Protein AF-A0AB36CJJ7-F1 (afdb_monomer_lite)

Organism: NCBI:tx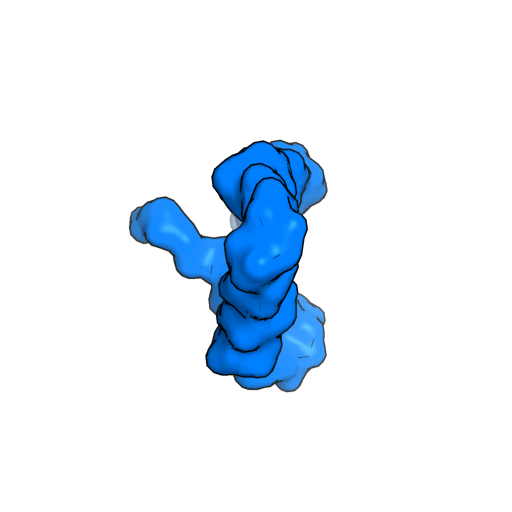id1705

Foldseek 3Di:
DPPCLLVVVCVVVVHDSVVSVCVLCVCVVVVPPSVVVSVVSVVPDPPDDPPD

Secondary structure (DSSP, 8-state):
-TT-HHHHHHHHHT--HHHHHHHHHHHHHTT--HHHHHHHHHHHSPP-----

Structure (mmCIF, N/CA/C/O backbone):
data_AF-A0AB36CJJ7-F1
#
_entry.id   AF-A0AB36CJJ7-F1
#
loop_
_atom_site.group_PDB
_atom_site.id
_atom_site.type_symbol
_atom_site.label_atom_id
_atom_site.label_alt_id
_atom_site.label_comp_id
_atom_site.label_asym_id
_atom_site.label_entity_id
_atom_site.label_seq_id
_atom_site.pdbx_PDB_ins_code
_atom_site.Cartn_x
_atom_site.Cartn_y
_atom_site.Cartn_z
_atom_site.occupancy
_atom_site.B_iso_or_equiv
_atom_site.auth_seq_id
_atom_site.auth_comp_id
_atom_site.auth_asym_id
_atom_site.auth_atom_id
_atom_site.pdbx_PDB_model_num
ATOM 1 N N . MET A 1 1 ? 6.461 0.063 11.878 1.00 46.03 1 MET A N 1
ATOM 2 C CA . MET A 1 1 ? 6.099 -0.831 10.757 1.00 46.03 1 MET A CA 1
ATOM 3 C C . MET A 1 1 ? 5.618 0.043 9.609 1.00 46.03 1 MET A C 1
ATOM 5 O O . MET A 1 1 ? 4.596 0.694 9.768 1.00 46.03 1 MET A O 1
ATOM 9 N N . LEU A 1 2 ? 6.347 0.114 8.492 1.00 44.72 2 LEU A N 1
ATOM 10 C CA . LEU A 1 2 ? 5.755 0.598 7.238 1.00 44.72 2 LEU A CA 1
ATOM 11 C C . LEU A 1 2 ? 4.744 -0.478 6.807 1.00 44.72 2 LEU A C 1
ATOM 13 O O . LEU A 1 2 ? 5.133 -1.640 6.724 1.00 44.72 2 LEU A O 1
ATOM 17 N N . GLY A 1 3 ? 3.466 -0.144 6.607 1.00 58.22 3 GLY A N 1
ATOM 18 C CA . GLY A 1 3 ? 2.475 -1.132 6.142 1.00 58.22 3 GLY A CA 1
ATOM 19 C C . GLY A 1 3 ? 1.283 -1.424 7.059 1.00 58.22 3 GLY A C 1
ATOM 20 O O . GLY A 1 3 ? 0.645 -2.458 6.901 1.00 58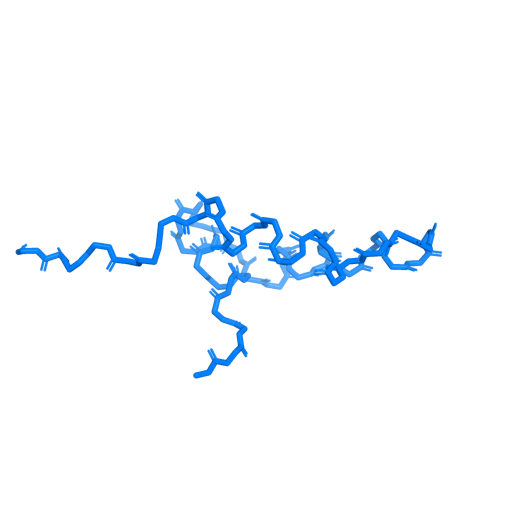.22 3 GLY A O 1
ATOM 21 N N . GLY A 1 4 ? 0.922 -0.516 7.967 1.00 68.88 4 GLY A N 1
ATOM 22 C CA . GLY A 1 4 ? -0.359 -0.582 8.684 1.00 68.88 4 GLY A CA 1
ATOM 23 C C . GLY A 1 4 ? -1.569 -0.109 7.867 1.00 68.88 4 GLY A C 1
ATOM 24 O O . GLY A 1 4 ? -2.675 -0.140 8.381 1.00 68.88 4 GLY A O 1
ATOM 25 N N . VAL A 1 5 ? -1.392 0.338 6.615 1.00 76.38 5 VAL A N 1
ATOM 26 C CA . VAL A 1 5 ? -2.463 0.970 5.817 1.00 76.38 5 VAL A CA 1
ATOM 27 C C . VAL A 1 5 ? -3.572 -0.021 5.460 1.00 76.38 5 VAL A C 1
ATOM 29 O O . VAL A 1 5 ? -4.742 0.259 5.689 1.00 76.38 5 VAL A O 1
ATOM 32 N N . CYS A 1 6 ? -3.223 -1.206 4.947 1.00 79.81 6 CYS A N 1
ATOM 33 C CA . CYS A 1 6 ? -4.231 -2.211 4.590 1.00 79.81 6 CYS A CA 1
ATOM 34 C C . CYS A 1 6 ? -4.987 -2.712 5.827 1.00 79.81 6 CYS A C 1
ATOM 36 O O . CYS A 1 6 ? -6.206 -2.831 5.780 1.00 79.81 6 CYS A O 1
ATOM 38 N N . SER A 1 7 ? -4.275 -2.951 6.932 1.00 79.19 7 SER A N 1
ATOM 39 C CA . SER A 1 7 ? -4.887 -3.350 8.202 1.00 79.19 7 SER A CA 1
ATOM 40 C C . SER A 1 7 ? -5.721 -2.224 8.817 1.00 79.19 7 SER A C 1
ATOM 42 O O . SER A 1 7 ? -6.820 -2.475 9.276 1.00 79.19 7 SER A O 1
ATOM 44 N N . GLY A 1 8 ? -5.270 -0.970 8.748 1.00 79.19 8 GLY A N 1
ATOM 45 C CA . GLY A 1 8 ? -6.012 0.181 9.265 1.00 79.19 8 GLY A CA 1
ATOM 46 C C . GLY A 1 8 ? -7.303 0.453 8.491 1.00 79.19 8 GLY A C 1
ATOM 47 O O . GLY A 1 8 ? -8.335 0.729 9.094 1.00 79.19 8 GLY A O 1
ATOM 48 N N . ILE A 1 9 ? -7.280 0.317 7.160 1.00 79.00 9 ILE A N 1
ATOM 49 C CA . ILE A 1 9 ? -8.495 0.407 6.335 1.00 79.00 9 ILE A CA 1
ATOM 50 C C . ILE A 1 9 ? -9.437 -0.765 6.642 1.00 79.00 9 ILE A C 1
ATOM 52 O O . ILE A 1 9 ? -10.648 -0.570 6.743 1.00 79.00 9 ILE A O 1
ATOM 56 N N . ALA A 1 10 ? -8.890 -1.972 6.798 1.00 83.06 10 ALA A N 1
ATOM 57 C CA . ALA A 1 10 ? -9.652 -3.163 7.154 1.00 83.06 10 ALA A CA 1
ATOM 58 C C . ALA A 1 10 ? -10.351 -3.010 8.516 1.00 83.06 10 ALA A C 1
ATOM 60 O O . ALA A 1 10 ? -11.555 -3.248 8.598 1.00 83.06 10 ALA A O 1
ATOM 61 N N . ASP A 1 11 ? -9.644 -2.505 9.529 1.00 82.81 11 ASP A N 1
ATOM 62 C CA . ASP A 1 11 ? -10.177 -2.246 10.870 1.00 82.81 11 ASP A CA 1
ATOM 63 C C . ASP A 1 11 ? -11.291 -1.185 10.848 1.00 82.81 11 ASP A C 1
ATOM 65 O O . ASP A 1 11 ? -12.346 -1.383 11.449 1.00 82.81 11 ASP A O 1
ATOM 69 N N . LEU A 1 12 ? -11.110 -0.086 10.101 1.00 81.06 12 LEU A N 1
ATOM 70 C CA . LEU A 1 12 ? -12.130 0.966 9.954 1.00 81.06 12 LEU A CA 1
ATOM 71 C C . LEU A 1 12 ? -13.399 0.474 9.248 1.00 81.06 12 LEU A C 1
ATOM 73 O O . LEU A 1 12 ? -14.498 0.955 9.522 1.00 81.06 12 LEU A O 1
ATOM 77 N N . ARG A 1 13 ? -13.249 -0.458 8.304 1.00 79.25 13 ARG A N 1
ATOM 78 C CA . ARG A 1 13 ? -14.356 -1.007 7.512 1.00 79.25 13 ARG A CA 1
ATOM 79 C C . ARG A 1 13 ? -14.948 -2.281 8.130 1.00 79.25 13 ARG A C 1
ATOM 81 O O . ARG A 1 13 ? -15.949 -2.774 7.615 1.00 79.25 13 ARG A O 1
ATOM 88 N N . GLY A 1 14 ? -14.332 -2.839 9.175 1.00 81.50 14 GLY A N 1
ATOM 89 C CA . GLY A 1 14 ? -14.666 -4.165 9.707 1.00 81.50 14 GLY A CA 1
ATOM 90 C C . GLY A 1 14 ? -14.532 -5.278 8.659 1.00 81.50 14 GLY A C 1
ATOM 91 O O . GLY A 1 14 ? -15.323 -6.217 8.643 1.00 81.50 14 GLY A O 1
ATOM 92 N N . SER A 1 15 ? -13.600 -5.129 7.717 1.00 82.12 15 SER A N 1
ATOM 93 C CA . SER A 1 15 ? -13.386 -6.051 6.593 1.00 82.12 15 SER A CA 1
ATOM 94 C C . SER A 1 15 ? -12.106 -6.863 6.777 1.00 82.12 15 SER A C 1
ATOM 96 O O . SER A 1 15 ? -11.238 -6.487 7.553 1.00 82.12 15 SER A O 1
ATOM 98 N N . ASP A 1 16 ? -11.959 -7.968 6.043 1.00 86.31 16 ASP A N 1
ATOM 99 C CA . ASP A 1 16 ? -10.742 -8.784 6.096 1.00 86.31 16 ASP A CA 1
ATOM 100 C C . ASP A 1 16 ? -9.549 -8.042 5.438 1.00 86.31 16 ASP A C 1
ATOM 102 O O . ASP A 1 16 ? -9.646 -7.622 4.274 1.00 86.31 16 ASP A O 1
ATOM 106 N N . PRO A 1 17 ? -8.400 -7.903 6.129 1.00 83.44 17 PRO A N 1
ATOM 107 C CA . PRO A 1 17 ? -7.192 -7.290 5.578 1.00 83.44 17 PRO A CA 1
ATOM 108 C C . PRO A 1 17 ? -6.692 -7.929 4.276 1.00 83.44 17 PRO A C 1
ATOM 110 O O . PRO A 1 17 ? -6.114 -7.233 3.437 1.00 83.44 17 PRO A O 1
ATOM 113 N N . ASN A 1 18 ? -6.907 -9.229 4.063 1.00 85.31 18 ASN A N 1
ATOM 114 C CA . ASN A 1 18 ? -6.502 -9.916 2.836 1.00 85.31 18 ASN A CA 1
ATOM 115 C C . ASN A 1 18 ? -7.322 -9.471 1.623 1.00 85.31 18 ASN A C 1
ATOM 117 O O . ASN A 1 18 ? -6.769 -9.371 0.526 1.00 85.31 18 ASN A O 1
ATOM 121 N N . VAL A 1 19 ? -8.600 -9.132 1.814 1.00 86.62 19 VAL A N 1
ATOM 122 C CA . VAL A 1 19 ? -9.440 -8.579 0.743 1.00 86.62 19 VAL A CA 1
ATOM 123 C C . VAL A 1 19 ? -8.936 -7.191 0.351 1.00 86.62 19 VAL A C 1
ATOM 125 O O . VAL A 1 19 ? -8.763 -6.916 -0.836 1.00 86.62 19 VAL A O 1
ATOM 128 N N . ILE A 1 20 ? -8.611 -6.337 1.328 1.00 86.75 20 ILE A N 1
ATOM 129 C CA . ILE A 1 20 ? -8.021 -5.013 1.065 1.00 86.75 20 ILE A CA 1
ATOM 130 C C . ILE A 1 20 ? -6.684 -5.155 0.324 1.00 86.75 20 ILE A C 1
ATOM 132 O O . ILE A 1 20 ? -6.454 -4.474 -0.675 1.00 86.75 20 ILE A O 1
ATOM 136 N N . ARG A 1 21 ? -5.815 -6.077 0.757 1.00 87.19 21 ARG A N 1
ATOM 137 C CA . ARG A 1 21 ? -4.521 -6.330 0.100 1.00 87.19 21 ARG A CA 1
ATOM 138 C C . ARG A 1 21 ? -4.685 -6.783 -1.347 1.00 87.19 21 ARG A C 1
ATOM 140 O O . ARG A 1 21 ? -3.935 -6.310 -2.195 1.00 87.19 21 ARG A O 1
ATOM 147 N N . PHE A 1 22 ? -5.657 -7.645 -1.645 1.00 87.88 22 PHE A N 1
ATOM 148 C CA . PHE A 1 22 ? -5.935 -8.066 -3.019 1.00 87.88 22 PHE A CA 1
ATOM 149 C C . PHE A 1 22 ? -6.249 -6.864 -3.921 1.00 87.88 22 PHE A C 1
ATOM 151 O O . PHE A 1 22 ? -5.628 -6.700 -4.971 1.00 87.88 22 PHE A O 1
ATOM 158 N N . TRP A 1 23 ? -7.133 -5.971 -3.471 1.00 85.75 23 TRP A N 1
ATOM 159 C CA . TRP A 1 23 ? -7.495 -4.761 -4.216 1.00 85.75 23 TRP A CA 1
ATOM 160 C C . TRP A 1 23 ? -6.364 -3.738 -4.334 1.00 85.75 23 TRP A C 1
ATOM 162 O O . TRP A 1 23 ? -6.310 -3.008 -5.317 1.00 85.75 23 TRP A O 1
ATOM 172 N N . VAL A 1 24 ? -5.449 -3.692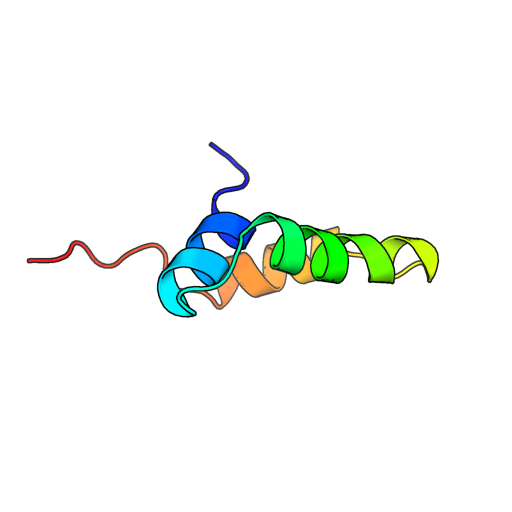 -3.367 1.00 84.06 24 VAL A N 1
ATOM 173 C CA . VAL A 1 24 ? -4.255 -2.833 -3.420 1.00 84.06 24 VAL A CA 1
ATOM 174 C C . VAL A 1 24 ? -3.197 -3.399 -4.376 1.00 84.06 24 VAL A C 1
ATOM 176 O O . VAL A 1 24 ? -2.494 -2.636 -5.031 1.00 84.06 24 VAL A O 1
ATOM 179 N N . VAL A 1 25 ? -3.071 -4.722 -4.495 1.00 86.19 25 VAL A N 1
ATOM 180 C CA . VAL A 1 25 ? -2.060 -5.360 -5.360 1.00 86.19 25 VAL A CA 1
ATOM 181 C C . VAL A 1 25 ? -2.530 -5.478 -6.813 1.00 86.19 25 VAL A C 1
ATOM 183 O O . VAL A 1 25 ? -1.720 -5.311 -7.722 1.00 86.19 25 VAL A O 1
ATOM 186 N N . LEU A 1 26 ? -3.824 -5.706 -7.060 1.00 88.75 26 LEU A N 1
ATOM 187 C CA . LEU A 1 26 ? -4.390 -5.874 -8.407 1.00 88.75 26 LEU A CA 1
ATOM 188 C C . LEU A 1 26 ? -4.002 -4.754 -9.409 1.00 88.75 26 LEU A C 1
ATOM 190 O O . LEU A 1 26 ? -3.622 -5.084 -10.532 1.00 88.75 26 LEU A O 1
ATOM 194 N N . PRO A 1 27 ? -4.003 -3.455 -9.049 1.00 88.81 27 PRO A N 1
ATOM 195 C CA . PRO A 1 27 ? -3.609 -2.376 -9.952 1.00 88.81 27 PRO A CA 1
ATOM 196 C C . PRO A 1 27 ? -2.135 -2.428 -10.378 1.00 88.81 27 PRO A C 1
ATOM 198 O O . PRO A 1 27 ? -1.803 -1.920 -11.449 1.00 88.81 27 PRO A O 1
ATOM 201 N N . MET A 1 28 ? -1.251 -3.074 -9.602 1.00 86.44 28 MET A N 1
ATOM 202 C CA . MET A 1 28 ? 0.151 -3.262 -10.010 1.00 86.44 28 MET A CA 1
ATOM 203 C C . MET A 1 28 ? 0.257 -4.070 -11.307 1.00 86.44 28 MET A C 1
ATOM 205 O O . MET A 1 28 ? 1.142 -3.805 -12.116 1.00 86.44 28 MET A O 1
ATOM 209 N N . VAL A 1 29 ? -0.670 -5.008 -11.542 1.00 89.75 29 VAL A N 1
ATOM 210 C CA . VAL A 1 29 ? -0.718 -5.820 -12.772 1.00 89.75 29 VAL A CA 1
ATOM 211 C C . VAL A 1 29 ? -0.999 -4.953 -14.004 1.00 89.75 29 VAL A C 1
ATOM 213 O O . VAL A 1 29 ? -0.548 -5.267 -15.100 1.00 89.75 29 VAL A O 1
ATOM 216 N N . PHE A 1 30 ? -1.686 -3.825 -13.820 1.00 90.50 30 PHE A N 1
ATOM 217 C CA . PHE A 1 30 ? -2.004 -2.864 -14.876 1.00 90.50 30 PHE A CA 1
ATOM 218 C C . PHE A 1 30 ? -0.973 -1.727 -14.986 1.00 90.50 30 PHE A C 1
ATOM 220 O O . PHE A 1 30 ? -1.217 -0.740 -15.674 1.00 90.50 30 PHE A O 1
ATOM 227 N N . GLY A 1 31 ? 0.175 -1.840 -14.305 1.00 87.19 31 GLY A N 1
ATOM 228 C CA . GLY A 1 31 ? 1.234 -0.828 -14.333 1.00 87.19 31 GLY A CA 1
ATOM 229 C C . GLY A 1 31 ? 0.914 0.438 -13.534 1.00 87.19 31 GLY A C 1
ATOM 230 O O . GLY A 1 31 ? 1.587 1.454 -13.701 1.00 87.19 31 GLY A O 1
ATOM 231 N N . VAL A 1 32 ? -0.099 0.405 -12.661 1.00 87.88 32 VAL A N 1
ATOM 232 C CA . VAL A 1 32 ? -0.427 1.548 -11.801 1.00 87.88 32 VAL A CA 1
ATOM 233 C C . VAL A 1 32 ? 0.711 1.764 -10.797 1.00 87.88 32 VAL A C 1
ATOM 235 O O . VAL A 1 32 ? 1.117 0.808 -10.125 1.00 87.88 32 VAL A O 1
ATOM 238 N N . PRO A 1 33 ? 1.222 3.002 -10.636 1.00 87.12 33 PRO A N 1
ATOM 239 C CA . PRO A 1 33 ? 2.302 3.301 -9.703 1.00 87.12 33 PRO A CA 1
ATOM 240 C C . PRO A 1 33 ? 1.781 3.283 -8.259 1.00 87.12 33 PRO A C 1
ATOM 242 O O . PRO A 1 33 ? 1.565 4.319 -7.631 1.00 87.12 33 PRO A O 1
ATOM 245 N N . MET A 1 34 ? 1.595 2.084 -7.707 1.00 84.31 34 MET A N 1
ATOM 246 C CA . MET A 1 34 ? 1.028 1.877 -6.371 1.00 84.31 34 MET A CA 1
ATOM 247 C C . MET A 1 34 ? 1.850 2.506 -5.245 1.00 84.31 34 MET A C 1
ATOM 249 O O . MET A 1 34 ? 1.304 2.773 -4.183 1.00 84.31 34 MET A O 1
ATOM 253 N N . VAL A 1 35 ? 3.130 2.809 -5.474 1.00 83.62 35 VAL A N 1
ATOM 254 C CA . VAL A 1 35 ? 3.942 3.605 -4.541 1.00 83.62 35 VAL A CA 1
ATOM 255 C C . VAL A 1 35 ? 3.387 5.026 -4.409 1.00 83.62 35 VAL A C 1
ATOM 257 O O . VAL A 1 35 ? 3.239 5.516 -3.295 1.00 83.62 35 VAL A O 1
ATOM 260 N N . ALA A 1 36 ? 3.016 5.672 -5.519 1.00 85.56 36 ALA A N 1
ATOM 261 C CA . ALA A 1 36 ? 2.411 7.003 -5.491 1.00 85.56 36 ALA A CA 1
ATOM 262 C C . ALA A 1 36 ? 1.028 6.970 -4.824 1.00 85.56 36 ALA A C 1
ATOM 264 O O . ALA A 1 36 ? 0.720 7.833 -4.008 1.00 85.56 36 ALA A O 1
ATOM 265 N N . VAL A 1 37 ? 0.229 5.933 -5.106 1.00 83.94 37 VAL A N 1
ATOM 266 C CA . VAL A 1 37 ? -1.067 5.711 -4.442 1.00 83.94 37 VAL A CA 1
ATOM 267 C C . VAL A 1 37 ? -0.878 5.500 -2.940 1.00 83.94 37 VAL A C 1
ATOM 269 O O . VAL A 1 37 ? -1.592 6.100 -2.148 1.00 83.94 37 VAL A O 1
ATOM 272 N N . TYR A 1 38 ? 0.106 4.696 -2.532 1.00 78.62 38 TYR A N 1
ATOM 273 C CA . TYR A 1 38 ? 0.419 4.455 -1.126 1.00 78.62 38 TYR A CA 1
ATOM 274 C C . TYR A 1 38 ? 0.823 5.745 -0.408 1.00 78.62 38 TYR A C 1
ATOM 276 O O . TYR A 1 38 ? 0.307 6.023 0.670 1.00 78.62 38 TYR A O 1
ATOM 284 N N . LEU A 1 39 ? 1.700 6.553 -1.010 1.00 82.50 39 LEU A N 1
ATOM 285 C CA . LEU A 1 39 ? 2.096 7.853 -0.460 1.00 82.50 39 LEU A CA 1
ATOM 286 C C . LEU A 1 39 ? 0.905 8.809 -0.363 1.00 82.50 39 LEU A C 1
ATOM 288 O O . LEU A 1 39 ? 0.756 9.499 0.640 1.00 82.50 39 LEU A O 1
ATOM 292 N N . TRP A 1 40 ? 0.032 8.820 -1.370 1.00 84.06 40 TRP A N 1
ATOM 293 C CA . TRP A 1 40 ? -1.177 9.636 -1.359 1.00 84.06 40 TRP A CA 1
ATOM 294 C C . TRP A 1 40 ? -2.151 9.204 -0.259 1.00 84.06 40 TRP A C 1
ATOM 296 O O . TRP A 1 40 ? -2.640 10.043 0.492 1.00 84.06 40 TRP A O 1
ATOM 306 N N . VAL A 1 41 ? -2.384 7.899 -0.104 1.00 80.50 41 VAL A N 1
ATOM 307 C CA . VAL A 1 41 ? -3.199 7.349 0.987 1.00 80.50 41 VAL A CA 1
ATOM 308 C C . VAL A 1 41 ? -2.569 7.673 2.336 1.00 80.50 41 VAL A C 1
ATOM 310 O O . VAL A 1 41 ? -3.281 8.091 3.231 1.00 80.50 41 VAL A O 1
ATOM 313 N N . TRP A 1 42 ? -1.253 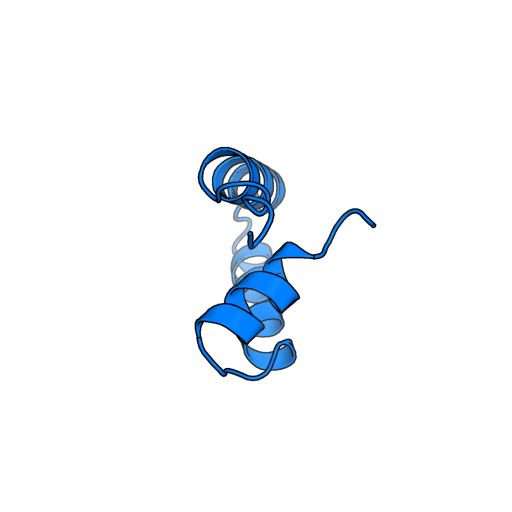7.553 2.489 1.00 76.81 42 TRP A N 1
ATOM 314 C CA . TRP A 1 42 ? -0.573 7.868 3.747 1.00 76.81 42 TRP A CA 1
ATOM 315 C C . TRP A 1 42 ? -0.639 9.362 4.102 1.00 76.81 42 TRP A C 1
ATOM 317 O O . TRP A 1 42 ? -0.809 9.695 5.267 1.00 76.81 42 TRP A O 1
ATOM 327 N N . LEU A 1 43 ? -0.569 10.258 3.114 1.00 78.94 43 LEU A N 1
ATOM 328 C CA . LEU A 1 43 ? -0.724 11.702 3.326 1.00 78.94 43 LEU A CA 1
ATOM 329 C C . LEU A 1 43 ? -2.174 12.119 3.607 1.00 78.94 43 LEU A C 1
ATOM 331 O O . LEU A 1 43 ? -2.406 13.104 4.301 1.00 78.94 43 LEU A O 1
ATOM 335 N N . THR A 1 44 ? -3.148 11.416 3.024 1.00 79.50 44 THR A N 1
ATOM 336 C CA . THR A 1 44 ? -4.579 11.734 3.171 1.00 79.50 44 THR A CA 1
ATOM 337 C C . THR A 1 44 ? -5.212 11.061 4.383 1.00 79.50 44 THR A C 1
ATOM 339 O O . THR A 1 44 ? -6.143 11.618 4.964 1.00 79.50 44 THR A O 1
ATOM 342 N N . PHE A 1 45 ? -4.731 9.879 4.777 1.00 72.25 45 PHE A N 1
ATOM 343 C CA . PHE A 1 45 ? -5.191 9.217 5.987 1.00 72.25 45 PHE A CA 1
ATOM 344 C C . PHE A 1 45 ? -4.557 9.877 7.207 1.00 72.25 45 PHE A C 1
ATOM 346 O O . PHE A 1 45 ? -3.331 9.927 7.303 1.00 72.25 45 PHE A O 1
ATOM 353 N N . PRO A 1 46 ? -5.368 10.333 8.171 1.00 60.78 46 PRO A N 1
ATOM 354 C CA . PRO A 1 46 ? -4.839 10.859 9.413 1.00 60.78 46 PRO A CA 1
ATOM 355 C C . PRO A 1 46 ? -4.086 9.743 10.143 1.00 60.78 46 PRO A C 1
ATOM 357 O O . PRO A 1 46 ? -4.638 8.680 10.439 1.00 60.78 46 PRO A O 1
ATOM 360 N N . GLU A 1 47 ? -2.807 9.984 10.421 1.00 60.59 47 GLU A N 1
ATOM 361 C CA . GLU A 1 47 ? -2.022 9.171 11.342 1.00 60.59 47 GLU A CA 1
ATOM 362 C C . GLU A 1 47 ? -2.746 9.239 12.690 1.00 60.59 47 GLU A C 1
ATOM 364 O O .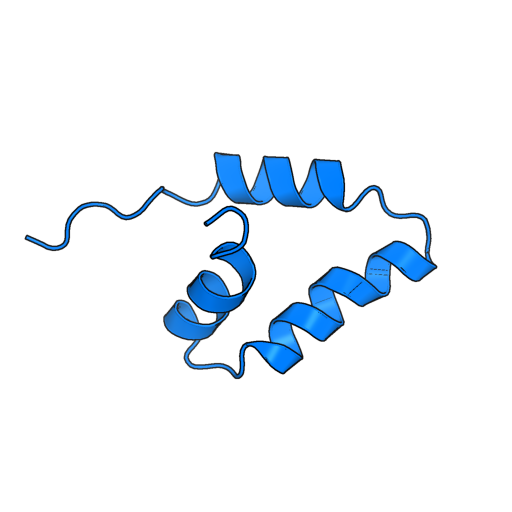 GLU A 1 47 ? -2.984 10.338 13.183 1.00 60.59 47 GLU A O 1
ATOM 369 N N . LYS A 1 48 ? -3.238 8.086 13.176 1.00 52.50 48 LYS A N 1
ATOM 370 C CA . LYS A 1 48 ? -4.121 7.938 14.348 1.00 52.50 48 LYS A CA 1
ATOM 371 C C . LYS A 1 48 ? -4.005 9.124 15.313 1.00 52.50 48 LYS A C 1
ATOM 373 O O . LYS A 1 48 ? -3.025 9.226 16.046 1.00 52.50 48 LYS A O 1
ATOM 378 N N . SER A 1 49 ? -5.043 9.965 15.345 1.00 49.78 49 SER A N 1
ATOM 379 C CA . SER A 1 49 ? -5.334 10.758 16.533 1.00 49.78 49 SER A CA 1
ATOM 380 C C . SER A 1 49 ? -5.393 9.773 17.690 1.00 49.78 49 SER A C 1
ATOM 382 O O . SER A 1 49 ? -6.156 8.805 17.640 1.00 49.78 49 SER A O 1
ATOM 384 N N . GLU A 1 50 ? -4.535 9.996 18.676 1.00 49.66 50 GLU A N 1
ATOM 385 C CA . GLU A 1 50 ? -4.599 9.391 19.996 1.00 49.66 50 GLU A CA 1
ATOM 386 C C . GLU A 1 50 ? -6.075 9.339 20.417 1.00 49.66 50 GLU A C 1
ATOM 388 O O . GLU A 1 50 ? -6.768 10.360 20.434 1.00 49.66 50 GLU A O 1
ATOM 393 N N . VAL A 1 51 ? -6.592 8.126 20.616 1.00 49.97 51 VAL A N 1
ATOM 394 C CA . VAL A 1 51 ? -7.908 7.934 21.218 1.00 49.97 51 VAL A CA 1
ATOM 395 C C . VAL A 1 51 ? -7.713 8.299 22.683 1.00 49.97 51 VAL A C 1
ATOM 397 O O . VAL A 1 51 ? -7.074 7.551 23.419 1.00 49.97 51 VAL A O 1
ATOM 400 N N . ILE A 1 52 ? -8.170 9.505 23.018 1.00 41.56 52 ILE A N 1
ATOM 401 C CA . ILE A 1 52 ? -8.397 10.018 24.375 1.00 41.56 52 ILE A CA 1
ATOM 402 C C . ILE A 1 52 ? -9.227 9.030 25.195 1.00 41.56 52 ILE A C 1
ATOM 404 O O . ILE A 1 52 ? -10.177 8.450 24.615 1.00 41.56 52 ILE A O 1
#

Sequence (52 aa):
MLGGVCSGIADLRGSDPNVIRFWVVLPMVFGVPMVAVYLWVWLTFPEKSEVI

pLDDT: mean 76.97, std 13.44, range [41.56, 90.5]

Radius of gyration: 11.97 Å; chains: 1; bounding box: 21×22×39 Å

InterPro doma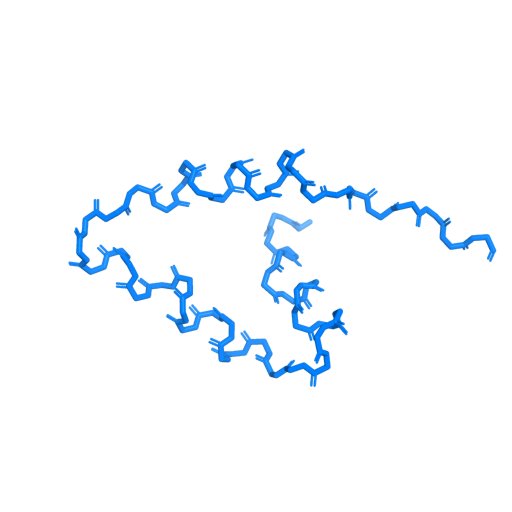ins:
  IPR007168 Phage shock protein, PspC, N-terminal [PF04024] (1-48)